Protein AF-A0A1H7UFA5-F1 (afdb_monomer_lite)

Organism: NCBI:txid332977

Foldseek 3Di:
DDQDPVQLVVLLVVLVVVLVVQLVVQLVDPDPVLVVVVVVVCVVPPPPDDSNVSSNVVSVVVSVVSSVVSSVVSSVVVVVVD

Secondary structure (DSSP, 8-state):
----HHHHHHHHHHHHHHHHHHHHHHHHS--HHHHHHHHHHHHHSTTSS-HHHHHHHHHHHHHHHHHHHHHHHHHHHHHHT-

Sequence (82 aa):
MEYSKKRRILAFIMALPISGLFLWYVLTTPNLFNMLPFAIHESINPGGTSENTFIAIFDTIIAGILLWVIYKMLCVLLIKHK

Radius of gyration: 16.67 Å; chains: 1; bounding box: 36×21×44 Å

pLDDT: mean 84.61, std 9.29, range [52.5, 94.12]

Structure (mmCIF, N/CA/C/O backbone):
data_AF-A0A1H7UFA5-F1
#
_entry.id   AF-A0A1H7UFA5-F1
#
loop_
_atom_site.group_PDB
_atom_site.id
_atom_site.type_symbol
_atom_site.label_atom_id
_atom_site.label_alt_id
_atom_site.label_comp_id
_atom_site.label_asym_id
_atom_site.label_entity_id
_atom_site.label_seq_id
_atom_site.pdbx_PDB_ins_code
_atom_site.Cartn_x
_atom_site.Cartn_y
_atom_site.Cartn_z
_atom_site.occupancy
_atom_site.B_iso_or_equiv
_atom_site.auth_seq_id
_atom_site.auth_comp_id
_atom_site.auth_asym_id
_atom_site.auth_atom_id
_atom_site.pdbx_PDB_model_num
ATOM 1 N N . MET A 1 1 ? -25.318 6.665 8.731 1.00 52.50 1 MET A N 1
ATOM 2 C CA . MET A 1 1 ? -24.625 5.992 9.852 1.00 52.50 1 MET A CA 1
ATOM 3 C C . MET A 1 1 ? -23.540 6.919 10.361 1.00 52.50 1 MET A C 1
ATOM 5 O O . MET A 1 1 ? -22.558 7.137 9.662 1.00 52.50 1 MET A O 1
ATOM 9 N N . GLU A 1 2 ? -23.744 7.528 11.523 1.00 57.62 2 GLU A N 1
ATOM 10 C CA . GLU A 1 2 ? -22.762 8.435 12.111 1.00 57.62 2 GLU A CA 1
ATOM 11 C C . GLU A 1 2 ? -21.700 7.616 12.855 1.00 57.62 2 GLU A C 1
ATOM 13 O O . GLU A 1 2 ? -21.972 6.934 13.843 1.00 57.62 2 GLU A O 1
ATOM 18 N N . TYR A 1 3 ? -20.482 7.599 12.322 1.00 63.88 3 TYR A N 1
ATOM 19 C CA . TYR A 1 3 ? -19.371 6.876 12.927 1.00 63.88 3 TYR A CA 1
ATOM 20 C C . TYR A 1 3 ? -18.868 7.635 14.159 1.00 63.88 3 TYR A C 1
ATOM 22 O O . TYR A 1 3 ? -18.449 8.788 14.045 1.00 63.88 3 TYR A O 1
ATOM 30 N N . SER A 1 4 ? -18.794 6.977 15.319 1.00 80.31 4 SER A N 1
ATOM 31 C CA . SER A 1 4 ? -18.101 7.557 16.476 1.00 80.31 4 SER A CA 1
ATOM 32 C C . SER A 1 4 ? -16.651 7.889 16.102 1.00 80.31 4 SER A C 1
ATOM 34 O O . SER A 1 4 ? -15.911 7.013 15.645 1.00 80.31 4 SER A O 1
ATOM 36 N N . LYS A 1 5 ? -16.229 9.142 16.324 1.00 83.06 5 LYS A N 1
ATOM 37 C CA . LYS A 1 5 ? -14.878 9.642 15.998 1.00 83.06 5 LYS A CA 1
ATOM 38 C C . LYS A 1 5 ? -13.772 8.716 16.527 1.00 83.06 5 LYS A C 1
ATOM 40 O O . LYS A 1 5 ? -12.817 8.436 15.811 1.00 83.06 5 LYS A O 1
ATOM 45 N N . LYS A 1 6 ? -13.958 8.155 17.730 1.00 84.75 6 LYS A N 1
ATOM 46 C CA . LYS A 1 6 ? -13.037 7.187 18.353 1.00 84.75 6 LYS A CA 1
ATOM 47 C C . LYS A 1 6 ? -12.906 5.888 17.544 1.00 84.75 6 LYS A C 1
ATOM 49 O O . LYS A 1 6 ? -11.798 5.415 17.325 1.00 84.75 6 LYS A O 1
ATOM 54 N N . ARG A 1 7 ? -14.023 5.339 17.049 1.00 83.81 7 ARG A N 1
ATOM 55 C CA . ARG A 1 7 ? -14.034 4.099 16.248 1.00 83.81 7 ARG A CA 1
ATOM 56 C C . ARG A 1 7 ? -13.400 4.293 14.871 1.00 83.81 7 ARG A C 1
ATOM 58 O O . ARG A 1 7 ? -12.719 3.393 14.400 1.00 83.81 7 ARG A O 1
ATOM 65 N N . ARG A 1 8 ? -13.564 5.472 14.258 1.00 84.62 8 ARG A N 1
ATOM 66 C CA . ARG A 1 8 ? -12.885 5.812 12.993 1.00 84.62 8 ARG A CA 1
ATOM 67 C C . ARG A 1 8 ? -11.370 5.841 13.155 1.00 84.62 8 ARG A C 1
ATOM 69 O O . ARG A 1 8 ? -10.665 5.257 12.344 1.00 84.62 8 ARG A O 1
ATOM 76 N N . ILE A 1 9 ? -10.886 6.500 14.208 1.00 88.94 9 ILE A N 1
ATOM 77 C CA . ILE A 1 9 ? -9.450 6.577 14.504 1.00 88.94 9 ILE A CA 1
ATOM 78 C C . ILE A 1 9 ? -8.896 5.171 14.744 1.00 88.94 9 ILE A C 1
ATOM 80 O O . ILE A 1 9 ? -7.885 4.807 14.158 1.00 88.94 9 ILE A O 1
ATOM 84 N N . LEU A 1 10 ? -9.600 4.353 15.529 1.00 89.31 10 LEU A N 1
ATOM 85 C CA . LEU A 1 10 ? -9.188 2.980 15.798 1.00 89.31 10 LEU A CA 1
ATOM 86 C C . LEU A 1 10 ? -9.146 2.115 14.521 1.00 89.31 10 LEU A C 1
ATOM 88 O O . LEU A 1 10 ? -8.168 1.408 14.299 1.00 89.31 10 LEU A O 1
ATOM 92 N N . ALA A 1 11 ? -10.165 2.202 13.659 1.00 89.75 11 ALA A N 1
ATOM 93 C CA . ALA A 1 11 ? -10.182 1.507 12.369 1.00 89.75 11 ALA A CA 1
ATOM 94 C C . ALA A 1 11 ? -9.014 1.934 11.468 1.00 89.75 11 ALA A C 1
ATOM 96 O O . ALA A 1 11 ? -8.420 1.101 10.792 1.00 89.75 11 ALA A O 1
ATOM 97 N N . PHE A 1 12 ? -8.666 3.222 11.471 1.00 90.06 12 PHE A N 1
ATOM 98 C CA . PHE A 1 12 ? -7.542 3.740 10.696 1.00 90.06 12 PHE A CA 1
ATOM 99 C C . PHE A 1 12 ? -6.193 3.240 11.228 1.00 90.06 12 PHE A C 1
ATOM 101 O O . PHE A 1 12 ? -5.377 2.752 10.451 1.00 90.06 12 PHE A O 1
ATOM 108 N N . ILE A 1 13 ? -5.992 3.279 12.550 1.00 92.69 13 ILE A N 1
ATOM 109 C CA . ILE A 1 13 ? -4.783 2.753 13.205 1.00 92.69 13 ILE A CA 1
ATOM 110 C C . ILE A 1 13 ? -4.611 1.259 12.923 1.00 92.69 13 ILE A C 1
ATOM 112 O O . ILE A 1 13 ? -3.492 0.816 12.712 1.00 92.69 13 ILE A O 1
ATOM 116 N N . MET A 1 14 ? -5.700 0.487 12.885 1.00 90.81 14 MET A N 1
ATOM 117 C CA . MET A 1 14 ? -5.655 -0.940 12.552 1.00 90.81 14 MET A CA 1
ATOM 118 C C . MET A 1 14 ? -5.409 -1.213 11.057 1.00 90.81 14 MET A C 1
ATOM 120 O O . MET A 1 14 ? -4.779 -2.211 10.719 1.00 90.81 14 MET A O 1
ATOM 124 N N . ALA A 1 15 ? -5.875 -0.343 10.156 1.00 90.75 15 ALA A N 1
ATOM 125 C CA . ALA A 1 15 ? -5.669 -0.500 8.713 1.00 90.75 15 ALA A CA 1
ATOM 126 C C . ALA A 1 15 ? -4.233 -0.158 8.270 1.00 90.75 15 ALA A C 1
ATOM 128 O O . ALA A 1 15 ? -3.691 -0.793 7.363 1.00 90.75 15 ALA A O 1
ATOM 129 N N . LEU A 1 16 ? -3.614 0.822 8.934 1.00 91.06 16 LEU A N 1
ATOM 130 C CA . LEU A 1 16 ? -2.251 1.299 8.683 1.00 91.06 16 LEU A CA 1
ATOM 131 C C . LEU A 1 16 ? -1.176 0.197 8.655 1.00 91.06 16 LEU A C 1
ATOM 133 O O . LEU A 1 16 ? -0.472 0.114 7.650 1.00 91.06 16 LEU A O 1
ATOM 137 N N . PRO A 1 17 ? -1.024 -0.665 9.682 1.00 91.56 17 PRO A N 1
ATOM 138 C CA . PRO A 1 17 ? 0.015 -1.690 9.691 1.00 91.56 17 PRO A CA 1
ATOM 139 C C . PRO A 1 17 ? -0.192 -2.734 8.594 1.00 91.56 17 PRO A C 1
ATOM 141 O O . PRO A 1 17 ? 0.787 -3.189 8.018 1.00 91.56 17 PRO A O 1
ATOM 144 N N . ILE A 1 18 ? -1.437 -3.072 8.239 1.00 89.94 18 ILE A N 1
ATOM 145 C CA . ILE A 1 18 ? -1.703 -4.039 7.163 1.00 89.94 18 ILE A CA 1
ATOM 146 C C . ILE A 1 18 ? -1.271 -3.457 5.812 1.00 89.94 18 ILE A C 1
ATOM 148 O O . ILE A 1 18 ? -0.557 -4.110 5.053 1.00 89.94 18 ILE A O 1
ATOM 152 N N . SER A 1 19 ? -1.646 -2.206 5.533 1.00 90.19 19 SER A N 1
ATOM 153 C CA . SER A 1 19 ? -1.221 -1.519 4.310 1.00 90.19 19 SER A CA 1
ATOM 154 C C . SER A 1 19 ? 0.288 -1.270 4.273 1.00 90.19 19 SER A C 1
ATOM 156 O O . SER A 1 19 ? 0.886 -1.357 3.205 1.00 90.19 19 SER A O 1
ATOM 158 N N . GLY A 1 20 ? 0.903 -0.949 5.412 1.00 90.12 20 GLY A N 1
ATOM 159 C CA . GLY A 1 20 ? 2.342 -0.718 5.516 1.00 90.12 20 GLY A CA 1
ATOM 160 C C . GLY A 1 20 ? 3.154 -1.995 5.310 1.00 90.12 20 GLY A C 1
ATOM 161 O O . GLY A 1 20 ? 4.140 -1.973 4.582 1.00 90.12 20 GLY A O 1
ATOM 162 N N . LEU A 1 21 ? 2.711 -3.118 5.885 1.00 89.81 21 LEU A N 1
ATOM 163 C CA . LEU A 1 21 ? 3.327 -4.429 5.665 1.00 89.81 21 LEU A CA 1
ATOM 164 C C . LEU A 1 21 ? 3.196 -4.879 4.210 1.00 89.81 21 LEU A C 1
ATOM 166 O O . LEU A 1 21 ? 4.159 -5.399 3.656 1.00 89.81 21 LEU A O 1
ATOM 170 N N . PHE A 1 22 ? 2.039 -4.643 3.583 1.00 87.75 22 PHE A N 1
ATOM 171 C CA . PHE A 1 22 ? 1.867 -4.887 2.152 1.00 87.75 22 PHE A CA 1
ATOM 172 C C . PHE A 1 22 ? 2.868 -4.071 1.329 1.00 87.75 22 PHE A C 1
ATOM 174 O O . PHE A 1 22 ? 3.600 -4.652 0.536 1.00 87.75 22 PHE A O 1
ATOM 181 N N . LEU A 1 23 ? 2.941 -2.754 1.562 1.00 87.94 23 LEU A N 1
ATOM 182 C CA . LEU A 1 23 ? 3.841 -1.862 0.829 1.00 87.94 23 LEU A CA 1
ATOM 183 C C . LEU A 1 23 ? 5.312 -2.262 1.017 1.00 87.94 23 LEU A C 1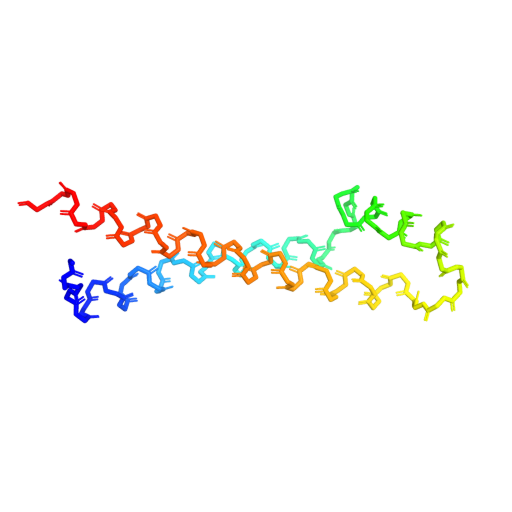
ATOM 185 O O . LEU A 1 23 ? 6.061 -2.311 0.049 1.00 87.94 23 LEU A O 1
ATOM 189 N N . TRP A 1 24 ? 5.725 -2.591 2.244 1.00 88.25 24 TRP A N 1
ATOM 190 C CA . TRP A 1 24 ? 7.065 -3.118 2.499 1.00 88.25 24 TRP A CA 1
ATOM 191 C C . TRP A 1 24 ? 7.295 -4.384 1.668 1.00 88.25 24 TRP A C 1
ATOM 193 O O . TRP A 1 24 ? 8.228 -4.422 0.869 1.00 88.25 24 TRP A O 1
ATOM 203 N N . TYR A 1 25 ? 6.422 -5.384 1.792 1.00 85.19 25 TYR A N 1
ATOM 204 C CA . TYR A 1 25 ? 6.581 -6.674 1.123 1.00 85.19 25 TYR A CA 1
ATOM 205 C C . TYR A 1 25 ? 6.743 -6.557 -0.401 1.00 85.19 25 TYR A C 1
ATOM 207 O O . TYR A 1 25 ? 7.626 -7.205 -0.975 1.00 85.19 25 TYR A O 1
ATOM 215 N N . VAL A 1 26 ? 5.924 -5.722 -1.048 1.00 82.00 26 VAL A N 1
ATOM 216 C CA . VAL A 1 26 ? 5.968 -5.531 -2.507 1.00 82.00 26 VAL A CA 1
ATOM 217 C C . VAL A 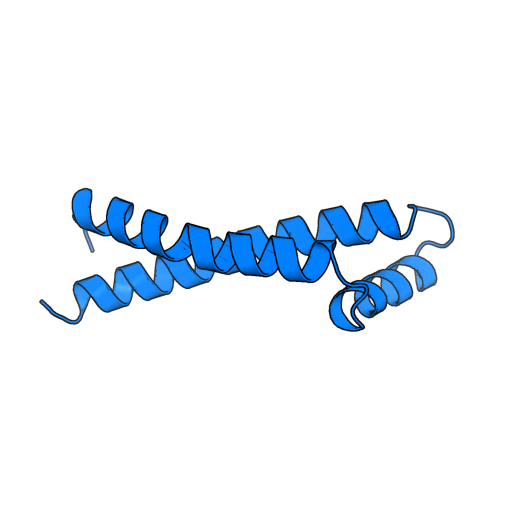1 26 ? 7.165 -4.695 -2.965 1.00 82.00 26 VAL A C 1
ATOM 219 O O . VAL A 1 26 ? 7.690 -4.958 -4.041 1.00 82.00 26 VAL A O 1
ATOM 222 N N . LEU A 1 27 ? 7.659 -3.761 -2.140 1.00 79.81 27 LEU A N 1
ATOM 223 C CA . LEU A 1 27 ? 8.835 -2.944 -2.467 1.00 79.81 27 LEU A CA 1
ATOM 224 C C . LEU A 1 27 ? 10.170 -3.664 -2.237 1.00 79.81 27 LEU A C 1
ATOM 226 O O . LEU A 1 27 ? 11.152 -3.340 -2.900 1.00 79.81 27 LEU A O 1
ATOM 230 N N . THR A 1 28 ? 10.252 -4.615 -1.301 1.00 79.75 28 THR A N 1
ATOM 231 C CA . THR A 1 28 ? 11.513 -5.334 -1.027 1.00 79.75 28 THR A CA 1
ATOM 232 C C . THR A 1 28 ? 11.738 -6.560 -1.893 1.00 79.75 28 THR A C 1
ATOM 234 O O . THR A 1 28 ? 12.865 -7.047 -1.961 1.00 79.75 28 THR A O 1
ATOM 237 N N . THR A 1 29 ? 10.693 -7.079 -2.533 1.00 71.75 29 THR A N 1
ATOM 238 C CA . THR A 1 29 ? 10.760 -8.357 -3.245 1.00 71.75 29 THR A CA 1
ATOM 239 C C . THR A 1 29 ? 10.181 -8.187 -4.646 1.00 71.75 29 THR A C 1
ATOM 241 O O . THR A 1 29 ? 8.995 -7.868 -4.753 1.00 71.75 29 THR A O 1
ATOM 244 N N . PRO A 1 30 ? 10.965 -8.416 -5.718 1.00 66.50 30 PRO A N 1
ATOM 245 C CA . PRO A 1 30 ? 10.415 -8.469 -7.065 1.00 66.50 30 PRO A CA 1
ATOM 246 C C . PRO A 1 30 ? 9.399 -9.612 -7.123 1.00 66.50 30 PRO A C 1
ATOM 248 O O . PRO A 1 30 ? 9.759 -10.772 -6.923 1.00 66.50 30 PRO A O 1
ATOM 251 N N . ASN A 1 31 ? 8.128 -9.290 -7.350 1.00 71.50 31 ASN A N 1
ATOM 252 C CA . ASN A 1 31 ? 7.048 -10.263 -7.419 1.00 71.50 31 ASN A CA 1
ATOM 253 C C . ASN A 1 31 ? 6.412 -10.240 -8.817 1.00 71.50 31 ASN A C 1
ATOM 255 O O . ASN A 1 31 ? 6.408 -9.246 -9.538 1.00 71.50 31 ASN A O 1
ATOM 259 N N . LEU A 1 32 ? 5.802 -11.353 -9.221 1.00 76.25 32 LEU A N 1
ATOM 260 C CA . LEU A 1 32 ? 5.065 -11.402 -10.492 1.00 76.25 32 LEU A CA 1
ATOM 261 C C . LEU A 1 32 ? 3.892 -10.405 -10.522 1.00 76.25 32 LEU A C 1
ATOM 263 O O . LEU A 1 32 ? 3.476 -9.957 -11.588 1.00 76.25 32 LEU A O 1
ATOM 267 N N . PHE A 1 33 ? 3.373 -10.047 -9.345 1.00 74.56 33 PHE A N 1
ATOM 268 C CA . PHE A 1 33 ? 2.209 -9.181 -9.186 1.00 74.56 33 PHE A CA 1
ATOM 269 C C . PHE A 1 33 ? 2.463 -7.734 -9.633 1.00 74.56 33 PHE A C 1
ATOM 271 O O . PHE A 1 33 ? 1.559 -7.099 -10.167 1.00 74.56 33 PHE A O 1
ATOM 278 N N . ASN A 1 34 ? 3.685 -7.230 -9.455 1.00 74.12 34 ASN A N 1
ATOM 279 C CA . ASN A 1 34 ? 4.101 -5.894 -9.879 1.00 74.12 34 ASN A CA 1
ATOM 280 C C . ASN A 1 34 ? 4.762 -5.887 -11.269 1.00 74.12 34 ASN A C 1
ATOM 282 O O . ASN A 1 34 ? 4.645 -4.900 -11.995 1.00 74.12 34 ASN A O 1
ATOM 286 N N . MET A 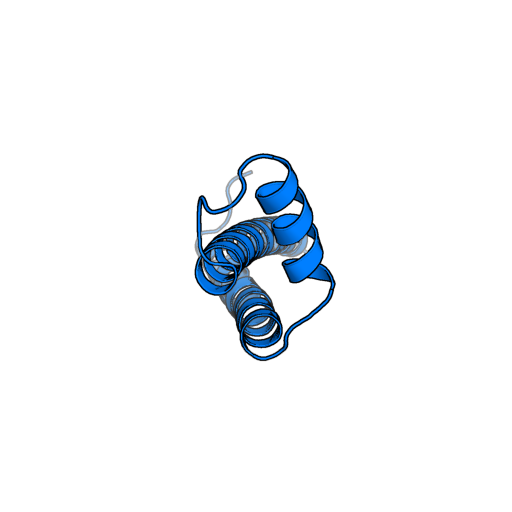1 35 ? 5.359 -7.002 -11.699 1.00 82.19 35 MET A N 1
ATOM 287 C CA . MET A 1 35 ? 5.947 -7.118 -13.042 1.00 82.19 35 MET A CA 1
ATOM 288 C C . MET A 1 35 ? 4.897 -7.240 -14.160 1.00 82.19 35 MET A C 1
ATOM 290 O O . MET A 1 35 ? 5.094 -6.709 -15.251 1.00 82.19 35 MET A O 1
ATOM 294 N N . LEU A 1 36 ? 3.762 -7.905 -13.910 1.00 87.38 36 LEU A N 1
ATOM 295 C CA . LEU A 1 36 ? 2.695 -8.077 -14.910 1.00 87.38 36 LEU A CA 1
ATOM 296 C C . LEU A 1 36 ? 2.089 -6.740 -15.386 1.00 87.38 36 LEU A C 1
ATOM 298 O O . LEU A 1 36 ? 2.026 -6.521 -16.598 1.00 87.38 36 LEU A O 1
ATOM 302 N N . PRO A 1 37 ? 1.671 -5.823 -14.489 1.00 86.62 37 PRO A N 1
ATOM 303 C CA . PRO A 1 37 ? 1.196 -4.500 -14.885 1.00 86.62 37 PRO A CA 1
ATOM 304 C C . PRO A 1 37 ? 2.230 -3.708 -15.687 1.00 86.62 37 PRO A C 1
ATOM 306 O O . PRO A 1 37 ? 1.861 -3.039 -16.652 1.00 86.62 37 PRO A O 1
ATOM 309 N N . PHE A 1 38 ? 3.514 -3.813 -15.325 1.00 87.50 38 PHE A N 1
ATOM 310 C CA . PHE A 1 38 ? 4.584 -3.158 -16.070 1.00 87.50 38 PHE A CA 1
ATOM 311 C C . PHE A 1 38 ? 4.728 -3.735 -17.482 1.00 87.50 38 PHE A C 1
ATOM 313 O O . PHE A 1 38 ? 4.755 -2.972 -18.440 1.00 87.50 38 PHE A O 1
ATOM 320 N N . ALA A 1 39 ? 4.726 -5.062 -17.640 1.00 87.4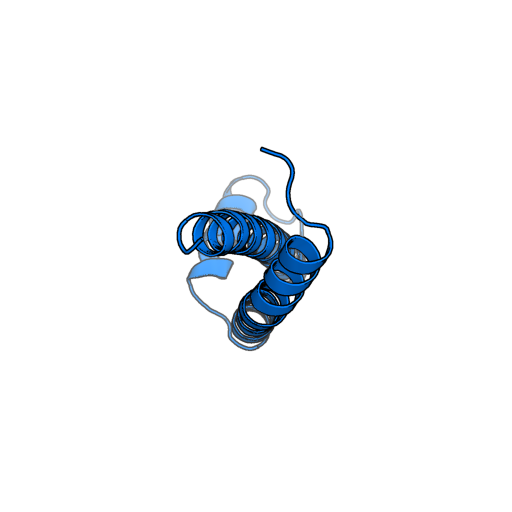4 39 ALA A N 1
ATOM 321 C CA . ALA A 1 39 ? 4.809 -5.699 -18.956 1.00 87.44 39 ALA A CA 1
ATOM 322 C C . ALA A 1 39 ? 3.653 -5.280 -19.884 1.00 87.44 39 ALA A C 1
ATOM 324 O O . ALA A 1 39 ? 3.859 -5.052 -21.077 1.00 87.44 39 ALA A O 1
ATOM 325 N N . ILE A 1 40 ? 2.442 -5.123 -19.336 1.00 89.50 40 ILE A N 1
ATOM 326 C CA . ILE A 1 40 ? 1.290 -4.601 -20.083 1.00 89.50 40 ILE A CA 1
ATOM 327 C C . ILE A 1 40 ? 1.518 -3.133 -20.458 1.00 89.50 40 ILE A C 1
ATOM 329 O O . ILE A 1 40 ? 1.329 -2.770 -21.617 1.00 89.50 40 ILE A O 1
ATOM 333 N N . HIS A 1 41 ? 1.945 -2.293 -19.512 1.00 89.19 41 HIS A N 1
ATOM 334 C CA . HIS A 1 41 ? 2.234 -0.884 -19.780 1.00 89.19 41 HIS A CA 1
ATOM 335 C C . HIS A 1 41 ? 3.305 -0.716 -20.866 1.00 89.19 41 HIS A C 1
ATOM 337 O O . HIS A 1 41 ? 3.094 0.033 -21.815 1.00 89.19 41 HIS A O 1
ATOM 343 N N . GLU A 1 42 ? 4.407 -1.458 -20.774 1.00 90.00 42 GLU A N 1
ATOM 344 C CA . GLU A 1 42 ? 5.514 -1.418 -21.732 1.00 90.00 42 GLU A CA 1
ATOM 345 C C . GLU A 1 42 ? 5.085 -1.897 -23.127 1.00 90.00 42 GLU A C 1
ATOM 347 O O . GLU A 1 42 ? 5.524 -1.347 -24.133 1.00 90.00 42 GLU A O 1
ATOM 352 N N . SER A 1 43 ? 4.162 -2.864 -23.210 1.00 89.94 43 SER A N 1
ATOM 353 C CA . SER A 1 43 ? 3.595 -3.308 -24.494 1.00 89.94 43 SER A CA 1
ATOM 354 C C . SER A 1 43 ? 2.744 -2.240 -25.195 1.00 89.94 43 SER A C 1
ATOM 356 O O . SER A 1 43 ? 2.592 -2.280 -26.415 1.00 89.94 43 SER A O 1
ATOM 358 N N . ILE A 1 44 ? 2.194 -1.286 -24.436 1.00 90.56 44 ILE A N 1
ATOM 359 C CA . ILE A 1 44 ? 1.342 -0.201 -24.944 1.00 90.56 44 ILE A CA 1
ATOM 360 C C . ILE A 1 44 ? 2.163 1.075 -25.181 1.00 90.56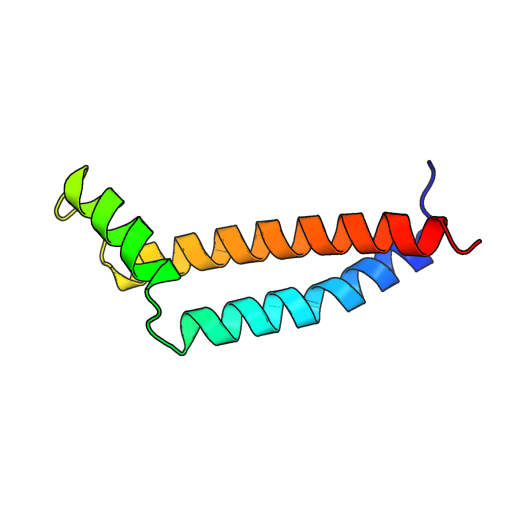 44 ILE A C 1
ATOM 362 O O . ILE A 1 44 ? 1.912 1.792 -26.149 1.00 90.56 44 ILE A O 1
ATOM 366 N N . ASN A 1 45 ? 3.130 1.367 -24.309 1.00 87.31 45 ASN A N 1
ATOM 367 C CA . ASN A 1 45 ? 3.944 2.581 -24.330 1.00 87.31 45 ASN A CA 1
ATOM 368 C C . ASN A 1 45 ? 5.436 2.267 -24.087 1.00 87.31 45 ASN A C 1
ATOM 370 O O . ASN A 1 45 ? 5.960 2.559 -23.005 1.00 87.31 45 ASN A O 1
ATOM 374 N N . PRO A 1 46 ? 6.118 1.664 -25.077 1.00 84.50 46 PRO A N 1
ATOM 375 C CA . PRO A 1 46 ? 7.499 1.225 -24.927 1.00 84.50 46 PRO A CA 1
ATOM 376 C C . PRO A 1 46 ? 8.441 2.408 -24.674 1.00 84.50 46 PRO A C 1
ATOM 378 O O . PRO A 1 46 ? 8.401 3.418 -25.379 1.00 84.50 46 PRO A O 1
ATOM 381 N N . GLY A 1 47 ? 9.306 2.281 -23.667 1.00 81.00 47 GLY A N 1
ATOM 382 C CA . GLY A 1 47 ? 10.287 3.297 -23.278 1.00 81.00 47 GLY A CA 1
ATOM 383 C C . GLY A 1 47 ? 9.716 4.507 -22.532 1.00 81.00 47 GLY A C 1
ATOM 384 O O . GLY A 1 47 ? 10.444 5.472 -22.301 1.00 81.00 47 GLY A O 1
ATOM 385 N N . GLY A 1 48 ? 8.434 4.490 -22.149 1.00 81.88 48 GLY A N 1
ATOM 386 C CA . GLY A 1 48 ? 7.776 5.640 -21.525 1.00 81.88 48 GLY A CA 1
ATOM 387 C C . GLY A 1 48 ? 8.198 5.917 -20.078 1.00 81.88 48 GLY A C 1
ATOM 388 O O . GLY A 1 48 ? 8.329 7.071 -19.673 1.00 81.88 48 GLY A O 1
ATOM 389 N N . THR A 1 49 ? 8.384 4.889 -19.250 1.00 84.56 49 THR A N 1
ATOM 390 C CA . THR A 1 49 ? 8.761 5.036 -17.830 1.00 84.56 49 THR A CA 1
ATOM 391 C C . THR A 1 49 ? 9.601 3.842 -17.402 1.00 84.56 49 THR A C 1
ATOM 393 O O . THR A 1 49 ? 9.349 2.726 -17.841 1.00 84.56 49 THR A O 1
ATOM 396 N N . SER A 1 50 ? 10.598 4.063 -16.540 1.00 87.88 50 SER A N 1
ATOM 397 C CA . SER A 1 50 ? 11.413 2.963 -16.024 1.00 87.88 50 SER A CA 1
ATOM 398 C C . SER A 1 50 ? 10.570 1.998 -15.183 1.00 87.88 50 SER A C 1
ATOM 400 O O . SER A 1 50 ? 9.687 2.416 -14.428 1.00 87.88 50 SER A O 1
ATOM 402 N N . GLU A 1 51 ? 10.884 0.707 -15.280 1.00 85.19 51 GLU A N 1
ATOM 403 C CA . GLU A 1 51 ? 10.206 -0.375 -14.557 1.00 85.19 51 GLU A CA 1
ATOM 404 C C . GLU A 1 51 ? 10.068 -0.080 -13.060 1.00 85.19 51 GLU A C 1
ATOM 406 O O . GLU A 1 51 ? 8.965 -0.084 -12.517 1.00 85.19 51 GLU A O 1
ATOM 411 N N . ASN A 1 52 ? 11.173 0.294 -12.412 1.00 85.31 52 ASN A N 1
ATOM 412 C CA . ASN A 1 52 ? 11.196 0.584 -10.980 1.00 85.31 52 ASN A CA 1
ATOM 413 C C . ASN A 1 52 ? 10.267 1.743 -10.594 1.00 85.31 52 ASN A C 1
ATOM 415 O O . ASN A 1 52 ? 9.602 1.686 -9.560 1.00 85.31 52 ASN A O 1
ATOM 419 N N . THR A 1 53 ? 10.212 2.802 -11.407 1.00 87.50 53 THR A N 1
ATOM 420 C CA . THR A 1 53 ? 9.346 3.953 -11.129 1.00 87.50 53 THR A CA 1
ATOM 421 C C . THR A 1 53 ? 7.881 3.595 -11.336 1.00 87.50 53 THR A C 1
ATOM 423 O O . THR A 1 53 ? 7.050 3.945 -10.499 1.00 87.50 53 THR A O 1
ATOM 426 N N . PHE A 1 54 ? 7.560 2.865 -12.405 1.00 89.25 54 PHE A N 1
ATOM 427 C CA . PHE A 1 54 ? 6.197 2.410 -12.660 1.00 89.25 54 PHE A CA 1
ATOM 428 C C . PHE A 1 54 ? 5.696 1.497 -11.536 1.00 89.25 54 PHE A C 1
ATOM 430 O O . PHE A 1 54 ? 4.627 1.745 -10.978 1.00 89.25 54 PHE A O 1
ATOM 437 N N . ILE A 1 55 ? 6.492 0.492 -11.162 1.00 87.31 55 ILE A N 1
ATOM 438 C CA . ILE A 1 55 ? 6.163 -0.457 -10.094 1.00 87.31 55 ILE A CA 1
ATOM 439 C C . ILE A 1 55 ? 5.950 0.276 -8.769 1.00 87.31 55 ILE A C 1
ATOM 441 O O . ILE A 1 55 ? 4.926 0.073 -8.122 1.00 87.31 55 ILE A O 1
ATOM 445 N N . ALA A 1 56 ? 6.850 1.191 -8.396 1.00 86.62 56 ALA A N 1
ATOM 446 C CA . ALA A 1 56 ? 6.717 1.947 -7.153 1.00 86.62 56 ALA A CA 1
ATOM 447 C C . ALA A 1 56 ? 5.427 2.786 -7.108 1.00 86.62 56 ALA A C 1
ATOM 449 O O . ALA A 1 56 ? 4.747 2.829 -6.078 1.00 86.62 56 ALA A O 1
ATOM 450 N N . ILE A 1 57 ? 5.066 3.439 -8.219 1.00 89.12 57 ILE A N 1
ATOM 451 C CA . ILE A 1 57 ? 3.824 4.218 -8.318 1.00 89.12 57 ILE A CA 1
ATOM 452 C C . ILE A 1 57 ? 2.609 3.292 -8.226 1.00 89.12 57 ILE A C 1
ATOM 454 O O . ILE A 1 57 ? 1.695 3.559 -7.441 1.00 89.12 57 ILE A O 1
ATOM 458 N N . PHE A 1 58 ? 2.603 2.202 -8.993 1.00 89.88 58 PHE A N 1
ATOM 459 C CA . PHE A 1 58 ? 1.513 1.233 -9.009 1.00 89.88 58 PHE A CA 1
ATOM 460 C C . PHE A 1 58 ? 1.275 0.636 -7.617 1.00 89.88 58 PHE A C 1
ATOM 462 O O . PHE A 1 58 ? 0.162 0.717 -7.095 1.00 89.88 58 PHE A O 1
ATOM 469 N N . ASP A 1 59 ? 2.323 0.136 -6.967 1.00 88.25 59 ASP A N 1
ATOM 470 C CA . ASP A 1 59 ? 2.240 -0.484 -5.643 1.00 88.25 59 ASP A CA 1
ATOM 471 C C . ASP A 1 59 ? 1.784 0.512 -4.568 1.00 88.25 59 ASP A C 1
ATOM 473 O O . ASP A 1 59 ? 0.992 0.161 -3.689 1.00 88.25 59 ASP A O 1
ATOM 477 N N . THR A 1 60 ? 2.189 1.783 -4.672 1.00 90.00 60 THR A N 1
ATOM 478 C CA . THR A 1 60 ? 1.711 2.854 -3.780 1.00 90.00 60 THR A CA 1
ATOM 479 C C . THR A 1 60 ? 0.211 3.105 -3.947 1.00 90.00 60 THR A C 1
ATOM 481 O O . THR A 1 60 ? -0.511 3.260 -2.956 1.00 90.00 60 THR A O 1
ATOM 484 N N . ILE A 1 61 ? -0.290 3.111 -5.187 1.00 91.75 61 ILE A N 1
ATOM 485 C CA . ILE A 1 61 ? -1.725 3.256 -5.471 1.00 91.75 61 ILE A CA 1
ATOM 486 C C . ILE A 1 61 ? -2.498 2.060 -4.905 1.00 91.75 61 ILE A C 1
ATOM 488 O O . ILE A 1 61 ? -3.501 2.251 -4.211 1.00 91.75 61 ILE A O 1
ATOM 492 N N . ILE A 1 62 ? -2.022 0.834 -5.144 1.00 91.25 62 ILE A N 1
ATOM 493 C CA . ILE A 1 62 ? -2.653 -0.387 -4.626 1.00 91.25 62 ILE A CA 1
ATOM 494 C C . ILE A 1 62 ? -2.667 -0.393 -3.096 1.00 91.25 62 ILE A C 1
ATOM 496 O O . ILE A 1 62 ? -3.701 -0.701 -2.503 1.00 91.25 62 ILE A O 1
ATOM 500 N N . ALA A 1 63 ? -1.579 0.017 -2.441 1.00 91.19 63 ALA A N 1
ATOM 501 C CA . ALA A 1 63 ? -1.534 0.150 -0.988 1.00 91.19 63 ALA A CA 1
ATOM 502 C C . ALA A 1 63 ? -2.566 1.167 -0.471 1.00 91.19 63 ALA A C 1
ATOM 504 O O . ALA A 1 63 ? -3.283 0.885 0.488 1.00 91.19 63 ALA A O 1
ATOM 505 N N . GLY A 1 64 ? -2.722 2.315 -1.138 1.00 92.25 64 GLY A N 1
ATOM 506 C CA . GLY A 1 64 ? -3.756 3.299 -0.799 1.00 92.25 64 GLY A CA 1
ATOM 507 C C . GLY A 1 64 ? -5.181 2.744 -0.921 1.00 92.25 64 GLY A C 1
ATOM 508 O O . GLY A 1 64 ? -6.015 2.954 -0.034 1.00 92.25 64 GLY A O 1
ATOM 509 N N . ILE A 1 65 ? -5.458 1.981 -1.982 1.00 93.50 65 ILE A N 1
ATOM 510 C CA . ILE A 1 65 ? -6.746 1.294 -2.175 1.00 93.50 65 ILE A CA 1
ATOM 511 C C . ILE A 1 65 ? -6.963 0.248 -1.076 1.00 93.50 65 ILE A C 1
ATOM 513 O O . ILE A 1 65 ? -8.042 0.189 -0.482 1.00 93.50 65 ILE A O 1
ATOM 517 N N . LEU A 1 66 ? -5.937 -0.542 -0.760 1.00 92.69 66 LEU A N 1
ATOM 518 C CA . LEU A 1 66 ? -5.982 -1.562 0.283 1.00 92.69 66 LEU A CA 1
ATOM 519 C C . LEU A 1 66 ? -6.273 -0.940 1.656 1.00 92.69 66 LEU A C 1
ATOM 521 O O . LEU A 1 66 ? -7.175 -1.400 2.360 1.00 92.69 66 LEU A O 1
ATOM 525 N N . LEU A 1 67 ? -5.580 0.148 2.006 1.00 93.12 67 LEU A N 1
ATOM 526 C CA . LEU A 1 67 ? -5.822 0.921 3.225 1.00 93.12 67 LEU A CA 1
ATOM 527 C C . LEU A 1 67 ? -7.284 1.366 3.315 1.00 93.12 67 LEU A C 1
ATOM 529 O O . LEU A 1 67 ? -7.926 1.190 4.352 1.00 93.12 67 LEU A O 1
ATOM 533 N N . TRP A 1 68 ? -7.824 1.918 2.227 1.00 92.75 68 TRP A N 1
ATOM 534 C CA . TRP A 1 68 ? -9.210 2.378 2.171 1.00 92.75 68 TRP A CA 1
ATOM 535 C C . TRP A 1 68 ? -10.213 1.237 2.369 1.00 92.75 68 TRP A C 1
ATOM 537 O O . TRP A 1 68 ? -11.155 1.364 3.159 1.00 92.75 68 TRP A O 1
ATOM 547 N N . VAL A 1 69 ? -10.005 0.112 1.684 1.00 94.12 69 VAL A N 1
ATOM 548 C CA . VAL A 1 69 ? -10.866 -1.075 1.761 1.00 94.12 69 VAL A CA 1
ATOM 549 C C . VAL A 1 69 ? -10.859 -1.664 3.174 1.00 94.12 69 VAL A C 1
ATOM 551 O O . VAL A 1 69 ? -11.925 -1.896 3.748 1.00 94.12 69 VAL A O 1
ATOM 554 N N . ILE A 1 70 ? -9.682 -1.832 3.779 1.00 93.00 70 ILE A N 1
ATOM 555 C CA . ILE A 1 70 ? -9.543 -2.341 5.151 1.00 93.00 70 ILE A CA 1
ATOM 556 C C . ILE A 1 70 ? -10.179 -1.376 6.150 1.00 93.00 70 ILE A C 1
ATOM 558 O O . ILE A 1 70 ? -10.951 -1.800 7.010 1.00 93.00 70 ILE A O 1
ATOM 562 N N . TYR A 1 71 ? -9.930 -0.071 6.014 1.00 90.81 71 TYR A N 1
ATOM 563 C CA . TYR A 1 71 ? -10.559 0.948 6.854 1.00 90.81 71 TYR A CA 1
ATOM 564 C C . TYR A 1 71 ? -12.091 0.870 6.791 1.00 90.81 71 TYR A C 1
ATOM 566 O O . TYR A 1 71 ? -12.758 0.919 7.829 1.00 90.81 71 TYR A O 1
ATOM 574 N N . LYS A 1 72 ? -12.667 0.710 5.591 1.00 91.12 72 LYS A N 1
ATOM 575 C CA . LYS A 1 72 ? -14.115 0.545 5.401 1.00 91.12 72 LYS A CA 1
ATOM 576 C C . LYS A 1 72 ? -14.632 -0.737 6.048 1.00 91.12 72 LYS A C 1
ATOM 578 O O . LYS A 1 72 ? -15.631 -0.670 6.765 1.00 91.12 72 LYS A O 1
ATOM 583 N N . MET A 1 73 ? -13.951 -1.866 5.854 1.00 90.50 73 MET A N 1
ATOM 584 C CA . MET A 1 73 ? -14.317 -3.141 6.482 1.00 90.50 73 MET A CA 1
ATOM 585 C C . MET A 1 73 ? -14.289 -3.054 8.011 1.00 90.50 73 MET A C 1
ATOM 587 O O . MET A 1 73 ? -15.266 -3.418 8.663 1.00 90.50 73 MET A O 1
ATOM 591 N N . LEU A 1 74 ? -13.223 -2.500 8.591 1.00 90.12 74 LEU A N 1
ATOM 592 C CA . LEU A 1 74 ? -13.091 -2.312 10.038 1.00 90.12 74 LEU A CA 1
ATOM 593 C C . LEU A 1 74 ? -14.149 -1.359 10.589 1.00 90.12 74 LEU A C 1
ATOM 595 O O . LEU A 1 74 ? -14.725 -1.619 11.642 1.00 90.12 74 LEU A O 1
ATOM 599 N N . CYS A 1 75 ? -14.458 -0.283 9.866 1.00 87.44 75 CYS A N 1
ATOM 600 C CA . CYS A 1 75 ? -15.553 0.611 10.223 1.00 87.44 75 CYS A CA 1
ATOM 601 C C . CYS A 1 75 ? -16.896 -0.129 10.302 1.00 87.44 75 CYS A C 1
ATOM 603 O O . CYS A 1 75 ? -17.655 0.111 11.236 1.00 87.44 75 CYS A O 1
ATOM 605 N N . VAL A 1 76 ? -17.191 -1.027 9.358 1.00 87.94 76 VAL A N 1
ATOM 606 C CA . VAL A 1 76 ? -18.418 -1.843 9.373 1.00 87.94 76 VAL A CA 1
ATOM 607 C C . VAL A 1 76 ? -18.393 -2.860 10.517 1.00 87.94 76 VAL A C 1
ATOM 609 O O . VAL A 1 76 ? -19.368 -2.976 11.260 1.00 87.94 76 VAL A O 1
ATOM 612 N N . LEU A 1 77 ? -17.277 -3.563 10.706 1.00 86.56 77 LEU A N 1
ATOM 613 C CA . LEU A 1 77 ? -17.135 -4.606 11.724 1.00 86.56 77 LEU A CA 1
ATOM 614 C C . LEU A 1 77 ? -17.252 -4.039 13.143 1.00 86.56 77 LEU A C 1
ATOM 616 O O . LEU A 1 77 ? -18.013 -4.554 13.961 1.00 86.56 77 LEU A O 1
ATOM 620 N N . LEU A 1 78 ? -16.591 -2.912 13.412 1.00 83.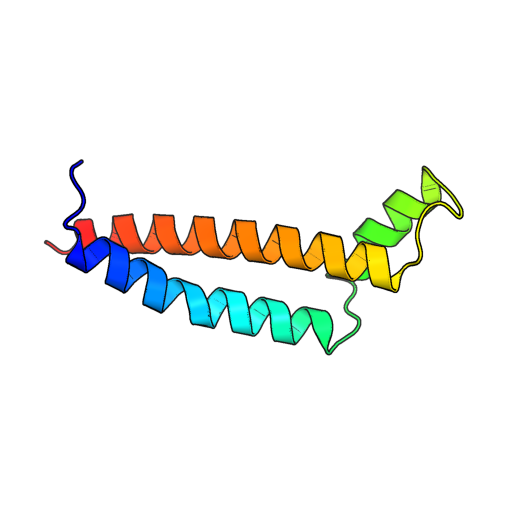00 78 LEU A N 1
ATOM 621 C CA . LEU A 1 78 ? -16.684 -2.203 14.689 1.00 83.00 78 LEU A CA 1
ATOM 622 C C . LEU A 1 78 ? -18.080 -1.626 14.958 1.00 83.00 78 LEU A C 1
ATOM 624 O O . LEU A 1 78 ? -18.346 -1.222 16.086 1.00 83.00 78 LEU A O 1
ATOM 628 N N . ILE A 1 79 ? -18.964 -1.532 13.960 1.00 71.69 79 ILE A N 1
ATOM 629 C CA . ILE A 1 79 ? -20.370 -1.140 14.144 1.00 71.69 79 ILE A CA 1
ATOM 630 C C . ILE A 1 79 ? -21.241 -2.360 14.435 1.00 71.69 79 ILE A C 1
ATOM 632 O O . ILE A 1 79 ? -22.083 -2.280 15.323 1.00 71.69 79 ILE A O 1
ATOM 636 N N . LYS A 1 80 ? -21.033 -3.466 13.710 1.00 64.31 80 LYS A N 1
ATOM 637 C CA . LYS A 1 80 ? -21.883 -4.665 13.773 1.00 64.31 80 LYS A CA 1
ATOM 638 C C . LYS A 1 80 ? -21.824 -5.394 15.123 1.00 64.31 80 LYS A C 1
ATOM 640 O O . LYS A 1 80 ? -22.772 -6.081 15.470 1.00 64.31 80 LYS A O 1
ATOM 645 N N . HIS A 1 81 ? -20.743 -5.228 15.884 1.00 58.62 81 HIS A N 1
ATOM 646 C CA . HIS A 1 81 ? -20.576 -5.799 17.228 1.00 58.62 81 HIS A CA 1
ATOM 647 C C . HIS A 1 81 ? -20.961 -4.825 18.360 1.00 58.62 81 HIS A C 1
ATOM 649 O O . HIS A 1 81 ? -20.290 -4.763 19.390 1.00 58.62 81 HIS A O 1
ATOM 655 N N . LYS A 1 82 ? -22.004 -4.016 18.157 1.00 53.31 82 LYS A N 1
ATOM 656 C CA . LYS A 1 82 ? -22.601 -3.150 19.180 1.00 53.31 82 LYS A CA 1
ATOM 657 C C . LYS A 1 82 ? -24.037 -3.586 19.423 1.00 53.31 82 LYS A C 1
ATOM 659 O O . LYS A 1 82 ? -24.450 -3.497 20.595 1.00 53.31 82 LYS A O 1
#